Protein AF-A0A5K1G7V0-F1 (afdb_monomer_lite)

Foldseek 3Di:
DADPNDDDDPPDDVVVVVVVVVVVVCVVPDDDDPVDPDDPPPPPPPPDDDDD

Radius of gyration: 16.28 Å; chains: 1; bounding box: 38×21×40 Å

Structure (mmCIF, N/CA/C/O backbone):
data_AF-A0A5K1G7V0-F1
#
_entry.id   AF-A0A5K1G7V0-F1
#
loop_
_atom_site.group_PDB
_atom_site.id
_atom_site.type_symbol
_atom_site.label_atom_id
_atom_site.label_alt_id
_atom_site.label_comp_id
_atom_site.label_asym_id
_atom_site.label_entity_id
_atom_site.label_seq_id
_atom_site.pdbx_PDB_ins_code
_atom_site.Cartn_x
_atom_site.Cartn_y
_atom_site.Cartn_z
_atom_site.occupancy
_atom_site.B_iso_or_equiv
_atom_site.auth_seq_id
_atom_site.auth_comp_id
_atom_site.auth_asym_id
_atom_site.auth_atom_id
_atom_site.pdbx_PDB_model_num
ATOM 1 N N . MET A 1 1 ? 17.275 -2.100 -16.019 1.00 70.94 1 MET A N 1
ATOM 2 C CA . MET A 1 1 ? 18.020 -1.489 -14.889 1.00 70.94 1 MET A CA 1
ATOM 3 C C . MET A 1 1 ? 17.977 -2.464 -13.728 1.00 70.94 1 MET A C 1
ATOM 5 O O . MET A 1 1 ? 16.923 -3.047 -13.525 1.00 70.94 1 MET A O 1
ATOM 9 N N . THR A 1 2 ? 19.071 -2.675 -12.998 1.00 76.31 2 THR A N 1
ATOM 10 C CA . THR A 1 2 ? 19.076 -3.603 -11.853 1.00 76.31 2 THR A CA 1
ATOM 11 C C . THR A 1 2 ? 18.903 -2.816 -10.556 1.00 76.31 2 THR A C 1
ATOM 13 O O . THR A 1 2 ? 19.731 -1.961 -10.253 1.00 76.31 2 THR A O 1
ATOM 16 N N . TYR A 1 3 ? 17.835 -3.082 -9.802 1.00 71.19 3 TYR A N 1
ATOM 17 C CA . TYR A 1 3 ? 17.563 -2.476 -8.494 1.00 71.19 3 TYR A CA 1
ATOM 18 C C . TYR A 1 3 ? 17.468 -3.580 -7.438 1.00 71.19 3 TYR A C 1
ATOM 20 O O . TYR A 1 3 ? 16.701 -4.527 -7.606 1.00 71.19 3 TYR A O 1
ATOM 28 N N . ASN A 1 4 ? 18.268 -3.495 -6.369 1.00 78.50 4 ASN A N 1
ATOM 29 C CA . ASN A 1 4 ? 18.384 -4.540 -5.338 1.00 78.50 4 ASN A CA 1
ATOM 30 C C . ASN A 1 4 ? 18.584 -5.956 -5.923 1.00 78.50 4 ASN A C 1
ATOM 32 O O . ASN A 1 4 ? 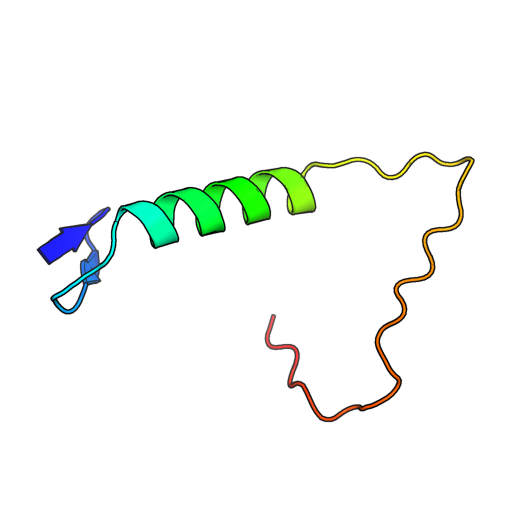17.937 -6.913 -5.506 1.00 78.50 4 ASN A O 1
ATOM 36 N N . GLY A 1 5 ? 19.430 -6.079 -6.952 1.00 83.25 5 GLY A N 1
ATOM 37 C CA . GLY A 1 5 ? 19.706 -7.352 -7.632 1.00 83.25 5 GLY A CA 1
ATOM 38 C C . GLY A 1 5 ? 18.592 -7.860 -8.558 1.00 83.25 5 GLY A C 1
ATOM 39 O O . GLY A 1 5 ? 18.784 -8.874 -9.222 1.00 83.25 5 GLY A O 1
ATOM 40 N N . LYS A 1 6 ? 17.451 -7.166 -8.655 1.00 81.56 6 LYS A N 1
ATOM 41 C CA . LYS A 1 6 ? 16.336 -7.528 -9.544 1.00 81.56 6 LYS A CA 1
ATOM 42 C C . LYS A 1 6 ? 16.350 -6.685 -10.814 1.00 81.56 6 LYS A C 1
ATOM 44 O O . LYS A 1 6 ? 16.577 -5.477 -10.759 1.00 81.56 6 LYS A O 1
ATOM 49 N N . SER A 1 7 ? 16.085 -7.317 -11.956 1.00 85.56 7 SER A N 1
ATOM 50 C CA . SER A 1 7 ? 15.911 -6.605 -13.224 1.00 85.56 7 SER A CA 1
ATOM 51 C C . SER A 1 7 ? 14.560 -5.894 -13.241 1.00 85.56 7 SER A C 1
ATOM 53 O O . SER A 1 7 ? 13.524 -6.517 -13.012 1.00 85.56 7 SER A O 1
ATOM 55 N N . VAL A 1 8 ? 14.580 -4.590 -13.502 1.00 80.44 8 VAL A N 1
ATOM 56 C CA . VAL A 1 8 ? 13.400 -3.728 -13.575 1.00 80.44 8 VAL A CA 1
ATOM 57 C C . VAL A 1 8 ? 13.291 -3.141 -14.991 1.00 80.44 8 VAL A C 1
ATOM 59 O O . VAL A 1 8 ? 14.292 -2.598 -15.498 1.00 80.44 8 VAL A O 1
ATOM 62 N N . PRO A 1 9 ? 12.114 -3.260 -15.644 1.00 80.50 9 PRO A N 1
ATOM 63 C CA . PRO A 1 9 ? 11.884 -2.735 -16.987 1.00 80.50 9 PRO A CA 1
ATOM 64 C C . PRO A 1 9 ? 11.926 -1.205 -16.992 1.00 80.50 9 PRO A C 1
ATOM 66 O O . PRO A 1 9 ? 11.506 -0.558 -16.036 1.00 80.50 9 PRO A O 1
ATOM 69 N N . LEU A 1 10 ? 12.461 -0.629 -18.069 1.00 81.00 10 LEU A N 1
ATOM 70 C CA . LEU A 1 10 ? 12.585 0.816 -18.253 1.00 81.00 10 LEU A CA 1
ATOM 71 C C . LEU A 1 10 ? 11.565 1.338 -19.282 1.00 81.00 10 LEU A C 1
ATOM 73 O O . LEU A 1 10 ? 11.227 0.593 -20.200 1.00 81.00 10 LEU A O 1
ATOM 77 N N . PRO A 1 11 ? 11.130 2.610 -19.175 1.00 82.50 11 PRO A N 1
ATOM 78 C CA . PRO A 1 11 ? 11.540 3.596 -18.171 1.00 82.50 11 PRO A CA 1
ATOM 79 C C . PRO A 1 11 ? 10.892 3.333 -16.804 1.00 82.50 11 PRO A C 1
ATOM 81 O O . PRO A 1 11 ? 9.676 3.240 -16.680 1.00 82.50 11 PRO A O 1
ATOM 84 N N . PHE A 1 12 ? 11.720 3.226 -15.763 1.00 79.31 12 PHE A N 1
ATOM 85 C CA . PHE A 1 12 ? 11.257 2.987 -14.400 1.00 79.31 12 PHE A CA 1
ATOM 86 C C . PHE A 1 12 ? 11.260 4.288 -13.608 1.00 79.31 12 PHE A C 1
ATOM 88 O O . PHE A 1 12 ? 12.297 4.943 -13.481 1.00 79.31 12 PHE A O 1
ATOM 95 N N . ASN A 1 13 ? 10.114 4.646 -13.036 1.00 87.75 13 ASN A N 1
ATOM 96 C CA . ASN A 1 13 ? 10.011 5.818 -12.181 1.00 87.75 13 ASN A CA 1
ATOM 97 C C . ASN A 1 13 ? 10.456 5.472 -10.750 1.00 87.75 13 ASN A C 1
ATOM 99 O O . ASN A 1 13 ? 9.678 4.988 -9.926 1.00 87.75 13 ASN A O 1
ATOM 103 N N . SER A 1 14 ? 11.729 5.733 -10.455 1.00 85.62 14 SER A N 1
ATOM 104 C CA . SER A 1 14 ? 12.322 5.471 -9.140 1.00 85.62 14 SER A CA 1
ATOM 105 C C . SER A 1 14 ? 11.727 6.338 -8.025 1.00 85.62 14 SER A C 1
ATOM 107 O O . SER A 1 14 ? 11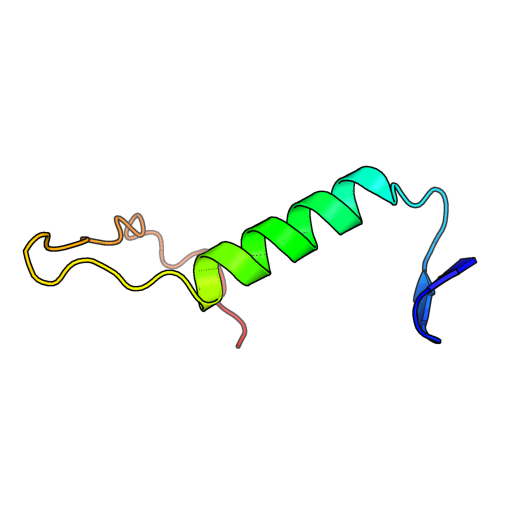.714 5.908 -6.870 1.00 85.62 14 SER A O 1
ATOM 109 N N . SER A 1 15 ? 11.200 7.522 -8.352 1.00 89.75 15 SER A N 1
ATOM 110 C CA . SER A 1 15 ? 10.500 8.379 -7.393 1.00 89.75 15 SER A CA 1
ATOM 111 C C . SER A 1 15 ? 9.211 7.709 -6.925 1.00 89.75 15 SER A C 1
ATOM 113 O O . SER A 1 15 ? 9.043 7.521 -5.724 1.00 89.75 15 SER A O 1
ATOM 115 N N . ILE A 1 16 ? 8.357 7.251 -7.847 1.00 88.81 16 ILE A N 1
ATOM 116 C CA . ILE A 1 16 ? 7.117 6.532 -7.501 1.00 88.81 16 ILE A CA 1
ATOM 117 C C . ILE A 1 16 ? 7.423 5.299 -6.645 1.00 88.81 16 ILE A C 1
ATOM 119 O O . ILE A 1 16 ? 6.782 5.092 -5.620 1.00 88.81 16 ILE A O 1
ATOM 123 N N . PHE A 1 17 ? 8.448 4.525 -7.011 1.00 86.31 17 PHE A N 1
ATOM 124 C CA . PHE A 1 17 ? 8.851 3.341 -6.251 1.00 86.31 17 PHE A CA 1
ATOM 125 C C . PHE A 1 17 ? 9.272 3.651 -4.804 1.00 86.31 17 PHE A C 1
ATOM 127 O O . PHE A 1 17 ? 8.905 2.930 -3.870 1.00 86.31 17 PHE A O 1
ATOM 134 N N . LYS A 1 18 ? 10.049 4.721 -4.596 1.00 89.38 18 LYS A N 1
ATOM 135 C CA . LYS A 1 18 ? 10.455 5.152 -3.250 1.00 89.38 18 LYS A CA 1
ATOM 136 C C . LYS A 1 18 ? 9.242 5.560 -2.418 1.00 89.38 18 LYS A C 1
ATOM 138 O O . LYS A 1 18 ? 9.110 5.097 -1.289 1.00 89.38 18 LYS A O 1
ATOM 143 N N . TRP A 1 19 ? 8.345 6.357 -3.000 1.00 93.25 19 TRP A N 1
ATOM 144 C CA . TRP A 1 19 ? 7.103 6.773 -2.348 1.00 93.25 19 TRP A CA 1
ATOM 145 C C . TRP A 1 19 ? 6.244 5.567 -1.957 1.00 93.25 19 TRP A C 1
ATOM 147 O O . TRP A 1 19 ? 5.887 5.436 -0.791 1.00 93.25 19 TRP A O 1
ATOM 157 N N . SER A 1 20 ? 5.997 4.629 -2.879 1.00 89.94 20 SER A N 1
ATOM 158 C CA . SER A 1 20 ? 5.190 3.436 -2.586 1.00 89.94 20 SER A CA 1
ATOM 159 C C . SER A 1 20 ? 5.807 2.555 -1.497 1.00 89.94 20 SER A C 1
ATOM 161 O O . SER A 1 20 ? 5.092 2.007 -0.659 1.00 89.94 20 SER A O 1
ATOM 163 N N . THR A 1 21 ? 7.137 2.421 -1.496 1.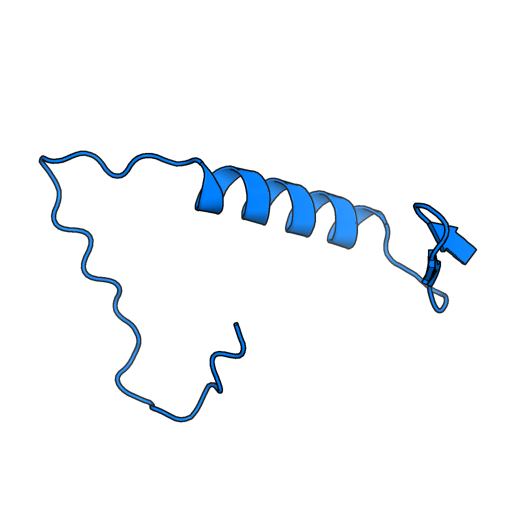00 91.69 21 THR A N 1
ATOM 164 C CA . THR A 1 21 ? 7.857 1.631 -0.488 1.00 91.69 21 THR A CA 1
ATOM 165 C C . THR A 1 21 ? 7.711 2.249 0.900 1.00 91.69 21 THR A C 1
ATOM 167 O O . THR A 1 21 ? 7.406 1.539 1.858 1.00 91.69 21 THR A O 1
ATOM 170 N N . GLU A 1 22 ? 7.872 3.567 1.005 1.00 93.75 22 GLU A N 1
ATOM 171 C CA . GLU A 1 22 ? 7.774 4.271 2.282 1.00 93.75 22 GLU A CA 1
ATOM 172 C C . GLU A 1 22 ? 6.335 4.316 2.806 1.00 93.75 22 GLU A C 1
ATOM 174 O O . GLU A 1 22 ? 6.102 4.039 3.983 1.00 93.75 22 GLU A O 1
ATOM 179 N N . THR A 1 23 ? 5.348 4.542 1.931 1.00 92.31 23 THR A N 1
ATOM 180 C CA . THR A 1 23 ? 3.926 4.435 2.291 1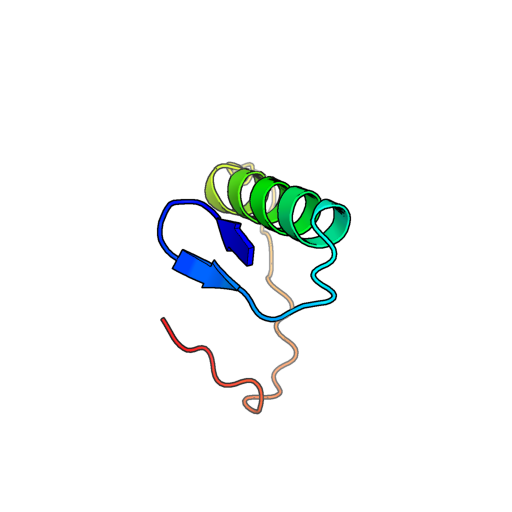.00 92.31 23 THR A CA 1
ATOM 181 C C . THR A 1 23 ? 3.602 3.052 2.849 1.00 92.31 23 THR A C 1
ATOM 183 O O . THR A 1 23 ? 2.979 2.954 3.906 1.00 92.31 23 THR A O 1
ATOM 186 N N . ARG A 1 24 ? 4.070 1.975 2.201 1.00 90.25 24 ARG A N 1
ATOM 187 C CA . ARG A 1 24 ? 3.872 0.609 2.705 1.00 90.25 24 ARG A CA 1
ATOM 188 C C . ARG A 1 24 ? 4.523 0.417 4.074 1.00 90.25 24 ARG A C 1
ATOM 190 O O . ARG A 1 24 ? 3.890 -0.141 4.963 1.00 90.25 24 ARG A O 1
ATOM 197 N N . ARG A 1 25 ? 5.756 0.903 4.266 1.00 94.06 25 ARG A N 1
ATOM 198 C CA . ARG A 1 25 ? 6.465 0.823 5.554 1.00 94.06 25 ARG A CA 1
ATOM 199 C C . ARG A 1 25 ? 5.676 1.513 6.667 1.00 94.06 25 ARG A C 1
ATOM 201 O O . ARG A 1 25 ? 5.548 0.940 7.745 1.00 94.06 25 ARG A O 1
ATOM 208 N N . ILE A 1 26 ? 5.147 2.710 6.417 1.00 91.81 26 ILE A N 1
ATOM 209 C CA . ILE A 1 26 ? 4.327 3.443 7.391 1.00 91.81 26 ILE A CA 1
ATOM 210 C C . ILE A 1 26 ? 3.048 2.662 7.697 1.00 91.81 26 ILE A C 1
ATOM 212 O O . ILE A 1 26 ? 2.784 2.401 8.863 1.00 91.81 26 ILE A O 1
ATOM 216 N N . LEU A 1 27 ? 2.301 2.221 6.680 1.00 86.62 27 LEU A N 1
ATOM 217 C CA . LEU A 1 27 ? 1.046 1.484 6.876 1.00 86.62 27 LEU A CA 1
ATOM 218 C C . LEU A 1 27 ? 1.234 0.170 7.644 1.00 86.62 27 LEU A C 1
ATOM 220 O O . LEU A 1 27 ? 0.402 -0.172 8.474 1.00 86.62 27 LEU A O 1
ATOM 224 N N . THR A 1 28 ? 2.326 -0.558 7.395 1.00 83.94 28 THR A N 1
ATOM 225 C CA . THR A 1 28 ? 2.622 -1.819 8.092 1.00 83.94 28 THR A CA 1
ATOM 226 C C . THR A 1 28 ? 3.036 -1.614 9.551 1.00 83.94 28 THR A C 1
ATOM 228 O O . THR A 1 28 ? 2.783 -2.490 10.370 1.00 83.94 28 THR A O 1
ATOM 231 N N . ASN A 1 29 ? 3.682 -0.492 9.885 1.00 88.12 29 ASN A N 1
ATOM 232 C CA . ASN A 1 29 ? 4.212 -0.248 11.234 1.00 88.12 29 ASN A CA 1
ATOM 233 C C . ASN A 1 29 ? 3.371 0.733 12.065 1.00 88.12 29 ASN A C 1
ATOM 235 O O . ASN A 1 29 ? 3.637 0.904 13.254 1.00 88.12 29 ASN A O 1
ATOM 239 N N . ALA A 1 30 ? 2.395 1.409 11.459 1.00 85.31 30 ALA A N 1
ATOM 240 C CA . ALA A 1 30 ? 1.500 2.306 12.169 1.00 85.31 30 ALA A CA 1
ATOM 241 C C . ALA A 1 30 ? 0.636 1.498 13.146 1.00 85.31 30 ALA A C 1
ATOM 243 O O . ALA A 1 30 ? -0.145 0.640 12.743 1.00 85.31 30 ALA A O 1
ATOM 244 N N . GLN A 1 31 ? 0.774 1.786 14.439 1.00 82.12 31 GLN A N 1
ATOM 245 C CA . GLN A 1 31 ? -0.135 1.267 15.452 1.00 82.12 31 GLN A CA 1
ATOM 246 C C . GLN A 1 31 ? -1.435 2.063 15.390 1.00 82.12 31 GLN A C 1
ATOM 248 O O . GLN A 1 31 ? -1.420 3.296 15.420 1.00 82.12 31 G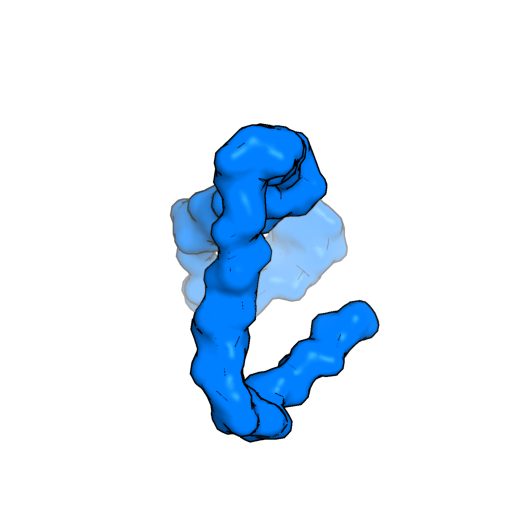LN A O 1
ATOM 253 N N . LEU A 1 32 ? -2.560 1.358 15.291 1.00 77.19 32 LEU A N 1
ATOM 254 C CA . LEU A 1 32 ? -3.865 1.991 15.405 1.00 77.19 32 LEU A CA 1
ATOM 255 C C . LEU A 1 32 ? -4.109 2.337 16.880 1.00 77.19 32 LEU A C 1
ATOM 257 O O . LEU A 1 32 ? -3.871 1.488 17.741 1.00 77.19 32 LEU A O 1
ATOM 261 N N . PRO A 1 33 ? -4.561 3.560 17.197 1.00 78.94 33 PRO A N 1
ATOM 262 C CA . PRO A 1 33 ? -4.922 3.905 18.562 1.00 78.94 33 PRO A CA 1
ATOM 263 C C . PRO A 1 33 ? -6.099 3.040 19.028 1.00 78.94 33 PRO A C 1
ATOM 265 O O . PRO A 1 33 ? -7.106 2.932 18.331 1.00 78.94 33 PRO A O 1
ATOM 268 N N . GLU A 1 34 ? -6.000 2.474 20.233 1.00 75.12 34 GLU A N 1
ATOM 269 C CA . GLU A 1 34 ? -7.051 1.627 20.827 1.00 75.12 34 GLU A CA 1
ATOM 270 C C . GLU A 1 34 ? -8.388 2.366 20.998 1.00 75.12 34 GLU A C 1
ATOM 272 O O . GLU A 1 34 ? -9.454 1.755 21.017 1.00 75.12 34 GLU A O 1
ATOM 277 N N . SER A 1 35 ? -8.337 3.697 21.100 1.00 80.62 35 SER A N 1
ATOM 278 C CA . SER A 1 35 ? -9.492 4.567 21.320 1.00 80.62 35 SER A CA 1
ATOM 279 C C . SER A 1 35 ? -10.332 4.838 20.071 1.00 80.62 35 SER A C 1
ATOM 281 O O . SER A 1 35 ? -11.398 5.444 20.186 1.00 80.62 35 SER A O 1
ATOM 283 N N . VAL A 1 36 ? -9.876 4.424 18.884 1.00 73.38 36 VAL A N 1
ATOM 284 C CA . VAL A 1 36 ? -10.588 4.665 17.625 1.00 73.38 36 VAL A CA 1
ATOM 285 C C . VAL A 1 36 ? -10.794 3.343 16.905 1.00 73.38 36 VAL A C 1
ATOM 287 O O . VAL A 1 36 ? -9.853 2.723 16.416 1.00 73.38 36 VAL A O 1
ATOM 290 N N . SER A 1 37 ? -12.053 2.925 16.784 1.00 69.94 37 SER A N 1
ATOM 291 C CA . SER A 1 37 ? -12.416 1.816 15.906 1.00 69.94 37 SER A CA 1
ATOM 292 C 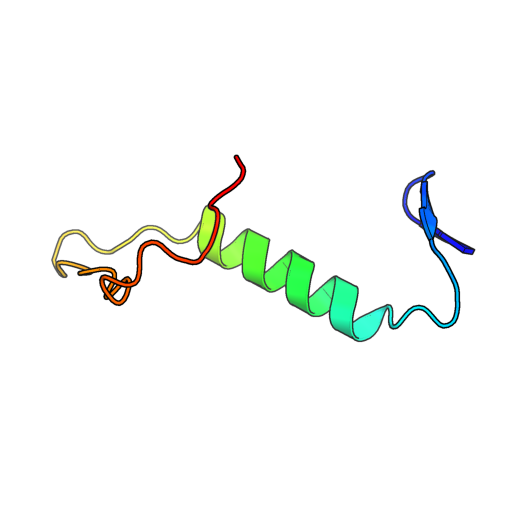C . SER A 1 37 ? -12.199 2.237 14.452 1.00 69.94 37 SER A C 1
ATOM 294 O O . SER A 1 37 ? -13.022 2.936 13.860 1.00 69.94 37 SER A O 1
ATOM 296 N N . PHE A 1 38 ? -11.079 1.818 13.868 1.00 66.94 38 PHE A N 1
ATOM 297 C CA . PHE A 1 38 ? -10.865 1.922 12.430 1.00 66.94 38 PHE A CA 1
ATOM 298 C C . PHE A 1 38 ? -11.699 0.850 11.735 1.00 66.94 38 PHE A C 1
ATOM 300 O O . PHE A 1 38 ? -11.294 -0.305 11.613 1.00 66.94 38 PHE A O 1
ATOM 307 N N . TYR A 1 39 ? -12.878 1.240 11.264 1.00 61.91 39 TYR A N 1
ATOM 308 C CA . TYR A 1 39 ? -13.603 0.443 10.290 1.00 61.91 39 TYR A CA 1
ATOM 309 C C . TYR A 1 39 ? -12.906 0.640 8.954 1.00 61.91 39 TYR A C 1
ATOM 311 O O . TYR A 1 39 ? -12.976 1.713 8.354 1.00 61.91 39 TYR A O 1
ATOM 319 N N . ASN A 1 40 ? -12.197 -0.389 8.498 1.00 57.72 40 ASN A N 1
ATOM 320 C CA . ASN A 1 40 ? -11.779 -0.418 7.114 1.00 57.72 40 ASN A CA 1
ATOM 321 C C . ASN A 1 40 ? -13.066 -0.496 6.291 1.00 57.72 40 ASN A C 1
ATOM 323 O O . ASN A 1 40 ? -13.720 -1.540 6.263 1.00 57.72 40 ASN A O 1
ATOM 327 N N . ILE A 1 41 ? -13.472 0.621 5.682 1.00 58.44 41 ILE A N 1
ATOM 328 C CA . ILE A 1 41 ? -14.522 0.629 4.667 1.00 58.44 41 ILE A CA 1
ATOM 329 C C . ILE A 1 41 ? -13.888 0.010 3.421 1.00 58.44 41 ILE A C 1
ATOM 331 O O . ILE A 1 41 ? -13.659 0.670 2.410 1.00 58.44 41 ILE A O 1
ATOM 335 N N . PHE A 1 42 ? -13.563 -1.280 3.500 1.00 57.81 42 PHE A N 1
ATOM 336 C CA . PHE A 1 42 ? -13.554 -2.091 2.308 1.00 57.81 42 PHE A CA 1
ATOM 337 C C . PHE A 1 42 ? -14.984 -2.001 1.802 1.00 57.81 42 PHE A C 1
ATOM 339 O O . PHE A 1 42 ? -15.906 -2.549 2.410 1.00 57.81 42 PHE A O 1
ATOM 346 N N . GLY A 1 43 ? -15.183 -1.216 0.741 1.00 50.03 43 GLY A N 1
ATOM 347 C CA . GLY A 1 43 ? -16.395 -1.327 -0.047 1.00 50.03 43 GLY A CA 1
ATOM 348 C C . GLY A 1 43 ? -16.611 -2.815 -0.274 1.00 50.03 43 GLY A C 1
ATOM 349 O O . GLY A 1 43 ? -15.689 -3.516 -0.680 1.00 50.03 43 GLY A O 1
ATOM 350 N N . THR A 1 44 ? -17.796 -3.307 0.056 1.00 50.34 44 THR A N 1
ATOM 351 C CA . THR A 1 44 ? -18.191 -4.722 0.012 1.00 50.34 44 THR A CA 1
ATOM 352 C C . THR A 1 44 ? -18.137 -5.338 -1.393 1.00 50.34 44 THR A C 1
ATOM 354 O O . THR A 1 44 ? -18.681 -6.413 -1.620 1.00 50.34 44 THR A O 1
ATOM 357 N N . SER A 1 45 ? -17.493 -4.677 -2.356 1.00 56.16 45 SER A N 1
ATOM 358 C CA . SER A 1 45 ? -17.141 -5.253 -3.640 1.00 56.16 45 SER A CA 1
ATOM 359 C C . SER A 1 45 ? -15.991 -6.233 -3.413 1.00 56.16 45 SER A C 1
ATOM 361 O O . SER A 1 45 ? -14.816 -5.878 -3.316 1.00 56.16 45 SER A O 1
ATOM 363 N N . PHE A 1 46 ? -16.376 -7.502 -3.335 1.00 54.75 46 PHE A N 1
ATOM 364 C CA . PHE A 1 46 ? -15.531 -8.693 -3.348 1.00 54.75 46 PHE A CA 1
ATOM 365 C C . PHE A 1 46 ? -14.672 -8.837 -4.631 1.00 54.75 46 PHE A C 1
ATOM 367 O O . PHE A 1 46 ? -14.099 -9.898 -4.862 1.00 54.75 46 PHE A O 1
ATOM 374 N N . ASP A 1 47 ? -14.549 -7.794 -5.463 1.00 59.72 47 ASP A N 1
ATOM 375 C CA . ASP A 1 47 ? -13.950 -7.865 -6.802 1.00 59.72 47 ASP A CA 1
ATOM 376 C C . ASP A 1 47 ? -12.467 -7.481 -6.852 1.00 59.72 47 ASP A C 1
ATOM 378 O O . ASP A 1 47 ? -11.855 -7.550 -7.916 1.00 59.72 47 ASP A O 1
ATOM 382 N N . THR A 1 48 ? -11.856 -7.078 -5.733 1.00 56.03 48 THR A N 1
ATOM 383 C CA . THR A 1 48 ? -10.399 -6.884 -5.693 1.00 56.03 48 THR A CA 1
ATOM 384 C C . THR A 1 48 ? -9.740 -8.127 -5.093 1.00 56.03 48 THR A C 1
ATOM 386 O O . THR A 1 48 ? -9.861 -8.359 -3.889 1.00 56.03 48 THR A O 1
ATOM 389 N N . PRO A 1 49 ? -9.061 -8.971 -5.900 1.00 54.38 49 PRO A N 1
ATOM 390 C CA . PRO A 1 49 ? -8.412 -10.162 -5.384 1.00 54.38 49 PRO A CA 1
ATOM 391 C C . PRO A 1 49 ? -7.271 -9.736 -4.463 1.00 54.38 49 PRO A C 1
ATOM 393 O O . PRO A 1 49 ? -6.233 -9.240 -4.905 1.00 54.38 49 PRO A O 1
ATOM 396 N N . PHE A 1 50 ? -7.483 -9.929 -3.167 1.00 56.12 50 PHE A N 1
ATOM 397 C CA . PHE A 1 50 ? -6.449 -9.820 -2.155 1.00 56.12 50 PHE A CA 1
ATOM 398 C C . PHE A 1 50 ? -5.528 -11.037 -2.314 1.00 56.12 50 PHE A C 1
ATOM 400 O O . PHE A 1 50 ? -5.896 -12.154 -1.959 1.00 56.12 50 PHE A O 1
ATOM 407 N N . ASN A 1 51 ? -4.360 -10.846 -2.925 1.00 53.38 51 ASN A N 1
ATOM 408 C CA . ASN A 1 51 ? -3.310 -11.863 -2.973 1.00 53.38 51 ASN A CA 1
ATOM 409 C C . ASN A 1 51 ? -2.314 -11.564 -1.837 1.00 53.38 51 ASN A C 1
ATOM 411 O O . ASN A 1 51 ? -1.797 -10.444 -1.772 1.00 53.38 51 ASN A O 1
ATOM 415 N N . ILE A 1 52 ? -2.133 -12.527 -0.923 1.00 49.50 52 ILE A N 1
ATOM 416 C CA . ILE A 1 52 ? -1.197 -12.478 0.217 1.00 49.50 52 ILE A CA 1
ATOM 417 C C . ILE A 1 52 ? 0.195 -12.971 -0.171 1.00 49.50 52 ILE A C 1
ATOM 419 O O . ILE A 1 52 ? 0.283 -14.013 -0.855 1.00 49.50 52 ILE A O 1
#

Organism: NCBI:txid210225

Sequence (52 aa):
MTYNGKSVPLPFNSSIFKWSTETRRILTNAQLPESVSFYNIFGTSFDTPFNI

pLDDT: mean 75.77, std 13.87, range [49.5, 94.06]

Secondary structure (DSSP, 8-state):
-EETTEE--SS--HHHHHHHHHHHHHHHHPPPPTTS-------S-TTS----